Protein AF-A0A3S1ZZE1-F1 (afdb_monomer_lite)

Secondary structure (DSSP, 8-state):
-HHHHHHHHHHT-SSSSPPHHHHHHHHHHHHS-EEEEESSPPPHHHHHHHHHTTEEEEES----GGGSS--SS--HIIIIIIITTGGGSHHHHHHHHHHHHHHHHHHHTT-HHHHHHHHIIIIIT-EE--TTS--EE-SHHHHH-HHHHH-

Structure (mmCIF, N/CA/C/O backbone):
data_AF-A0A3S1ZZE1-F1
#
_entry.id   AF-A0A3S1ZZE1-F1
#
loop_
_atom_site.group_PDB
_atom_site.id
_atom_site.type_symbol
_atom_site.label_atom_id
_atom_site.label_alt_id
_atom_site.label_comp_id
_atom_site.label_asym_id
_atom_site.label_entity_id
_atom_site.label_seq_id
_atom_site.pdbx_PDB_ins_code
_atom_site.Cartn_x
_atom_site.Cartn_y
_atom_site.Cartn_z
_atom_site.occupancy
_atom_site.B_iso_or_equiv
_atom_site.auth_seq_id
_atom_site.auth_comp_id
_atom_site.auth_asym_id
_atom_site.auth_atom_id
_atom_site.pdbx_PDB_model_num
ATOM 1 N N . HIS A 1 1 ? -8.738 6.361 8.745 1.00 88.75 1 HIS A N 1
ATOM 2 C CA . HIS A 1 1 ? -10.148 6.331 8.266 1.00 88.75 1 HIS A CA 1
ATOM 3 C C . HIS A 1 1 ? -10.828 5.030 8.723 1.00 88.75 1 HIS A C 1
ATOM 5 O O . HIS A 1 1 ? -10.092 4.119 9.080 1.00 88.75 1 HIS A O 1
ATOM 11 N N . HIS A 1 2 ? -12.168 4.892 8.730 1.00 89.38 2 HIS A N 1
ATOM 12 C CA . HIS A 1 2 ? -12.810 3.615 9.140 1.00 89.38 2 HIS A CA 1
ATOM 13 C C . HIS A 1 2 ? -12.388 2.450 8.239 1.00 89.38 2 HIS A C 1
ATOM 15 O O . HIS A 1 2 ? -12.012 1.403 8.737 1.00 89.38 2 HIS A O 1
ATOM 21 N N . SER A 1 3 ? -12.253 2.704 6.937 1.00 89.88 3 SER A N 1
ATOM 22 C CA . SER A 1 3 ? -11.814 1.711 5.951 1.00 89.88 3 SER A CA 1
ATOM 23 C C . SER A 1 3 ? -10.447 1.089 6.266 1.00 89.88 3 SER A C 1
ATOM 25 O O . SER A 1 3 ? -10.208 -0.069 5.936 1.00 89.88 3 SER A O 1
ATOM 27 N N . TYR A 1 4 ? -9.559 1.837 6.927 1.00 92.56 4 TYR A N 1
ATOM 28 C CA . TYR A 1 4 ? -8.296 1.296 7.427 1.00 92.56 4 TYR A CA 1
ATOM 29 C C . TYR A 1 4 ? -8.525 0.361 8.623 1.00 92.56 4 TYR A C 1
ATOM 31 O O . TYR A 1 4 ? -8.035 -0.764 8.630 1.00 92.56 4 TYR A O 1
ATOM 39 N N . LEU A 1 5 ? -9.297 0.813 9.619 1.00 92.44 5 LEU A N 1
ATOM 40 C CA . LEU A 1 5 ? -9.580 0.049 10.839 1.00 92.44 5 LEU A CA 1
ATOM 41 C C . LEU A 1 5 ? -10.322 -1.259 10.527 1.00 92.44 5 LEU A C 1
ATOM 43 O O . LEU A 1 5 ? -9.953 -2.306 11.050 1.00 92.44 5 LEU A O 1
ATOM 47 N N . ASP A 1 6 ? -11.279 -1.219 9.599 1.00 93.62 6 ASP A N 1
ATOM 48 C CA . ASP A 1 6 ? -11.970 -2.403 9.081 1.00 93.62 6 ASP A CA 1
ATOM 49 C C . ASP A 1 6 ? -10.988 -3.406 8.459 1.00 93.62 6 ASP A C 1
ATOM 51 O O . ASP A 1 6 ? -11.154 -4.618 8.589 1.00 93.62 6 ASP A O 1
ATOM 55 N N . GLY A 1 7 ? -9.964 -2.910 7.757 1.00 94.50 7 GLY A N 1
ATOM 56 C CA . GLY A 1 7 ? -8.914 -3.741 7.176 1.00 94.50 7 GLY A CA 1
ATOM 57 C C . GLY A 1 7 ? -8.060 -4.419 8.242 1.00 94.50 7 GLY A C 1
ATOM 58 O O . GLY A 1 7 ? -7.815 -5.622 8.158 1.00 94.50 7 GLY A O 1
ATOM 59 N N . VAL A 1 8 ? -7.670 -3.672 9.278 1.00 93.94 8 VAL A N 1
ATOM 60 C CA . VAL A 1 8 ? -6.927 -4.202 10.433 1.00 93.94 8 VAL A CA 1
ATOM 61 C C . VAL A 1 8 ? -7.701 -5.333 11.112 1.00 93.94 8 VAL A C 1
ATOM 63 O O . VAL A 1 8 ? -7.124 -6.386 11.394 1.00 93.94 8 VAL A O 1
ATOM 66 N N . GLU A 1 9 ? -9.007 -5.150 11.322 1.00 93.62 9 GLU A N 1
ATOM 67 C CA . GLU A 1 9 ? -9.880 -6.167 11.915 1.00 93.62 9 GLU A CA 1
ATOM 68 C C . GLU A 1 9 ? -10.021 -7.399 11.008 1.00 93.62 9 GLU A C 1
ATOM 70 O O . GLU A 1 9 ? -9.739 -8.520 11.435 1.00 93.62 9 GLU A O 1
ATOM 75 N N . LYS A 1 10 ? -10.389 -7.209 9.732 1.00 93.25 10 LYS A N 1
ATOM 76 C CA . LYS A 1 10 ? -10.597 -8.311 8.771 1.00 93.25 10 LYS A CA 1
ATOM 77 C C . LYS A 1 10 ? -9.347 -9.163 8.567 1.00 93.25 10 LYS A C 1
ATOM 79 O O . LYS A 1 10 ? -9.447 -10.374 8.358 1.00 93.25 10 LYS A O 1
ATOM 84 N N . LEU A 1 11 ? -8.172 -8.539 8.602 1.00 92.12 11 LEU A N 1
ATOM 85 C CA . LEU A 1 11 ? -6.896 -9.222 8.416 1.00 92.12 11 LEU A CA 1
ATOM 86 C C . LEU A 1 11 ? -6.336 -9.791 9.733 1.00 92.12 11 LEU A C 1
ATOM 88 O O . LEU A 1 11 ? -5.557 -10.744 9.684 1.00 92.12 11 LEU A O 1
ATOM 92 N N . GLY A 1 12 ? -6.813 -9.328 10.894 1.00 89.19 12 GLY A N 1
ATOM 93 C CA . GLY A 1 12 ? -6.433 -9.830 12.220 1.00 89.19 12 GLY A CA 1
ATOM 94 C C . GLY A 1 12 ? -4.999 -9.463 12.607 1.00 89.19 12 GLY A C 1
ATOM 95 O O . GLY A 1 12 ? -4.209 -10.349 12.919 1.00 89.19 12 GLY A O 1
ATOM 96 N N . LEU A 1 13 ? -4.651 -8.175 12.520 1.00 84.38 13 LEU A N 1
ATOM 97 C CA . LEU A 1 13 ? -3.255 -7.704 12.495 1.00 84.38 13 LEU A CA 1
ATOM 98 C C . LEU A 1 13 ? -2.686 -7.201 13.834 1.00 84.38 13 LEU A C 1
ATOM 100 O O . LEU A 1 13 ? -1.574 -6.691 13.854 1.00 84.38 13 LEU A O 1
ATOM 104 N N . LEU A 1 14 ? -3.418 -7.288 14.947 1.00 78.62 14 LEU A N 1
ATOM 105 C CA . LEU A 1 14 ? -3.055 -6.553 16.171 1.00 78.62 14 LEU A CA 1
ATOM 106 C C . LEU A 1 14 ? -2.140 -7.304 17.152 1.00 78.62 14 LEU A C 1
ATOM 108 O O . LEU A 1 14 ? -1.507 -6.664 17.988 1.00 78.62 14 LEU A O 1
ATOM 112 N N . ASP A 1 15 ? -2.042 -8.632 17.062 1.00 83.88 15 ASP A N 1
ATOM 113 C CA . ASP A 1 15 ? -1.518 -9.429 18.185 1.00 83.88 15 ASP A CA 1
ATOM 114 C C . ASP A 1 15 ? -0.060 -9.896 18.028 1.00 83.88 15 ASP A C 1
ATOM 116 O O . ASP A 1 15 ? 0.599 -10.224 19.016 1.00 83.88 15 ASP A O 1
ATOM 120 N N . ARG A 1 16 ? 0.460 -9.978 16.797 1.00 87.44 16 ARG A N 1
ATOM 121 C CA . ARG A 1 16 ? 1.794 -10.531 16.495 1.00 87.44 16 ARG A CA 1
ATOM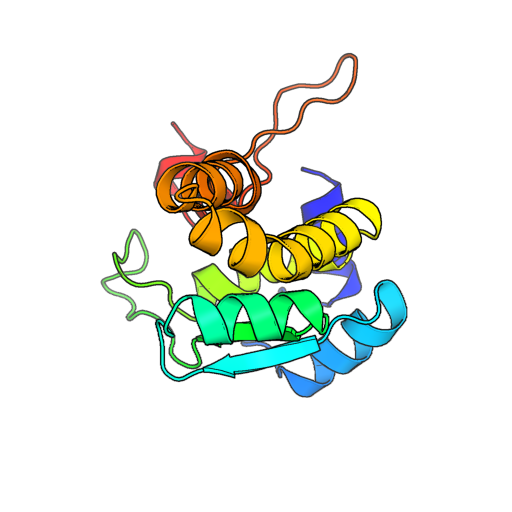 122 C C . ARG A 1 16 ? 2.350 -9.990 15.181 1.00 87.44 16 ARG A C 1
ATOM 124 O O . ARG A 1 16 ? 1.596 -9.467 14.365 1.00 87.44 16 ARG A O 1
ATOM 13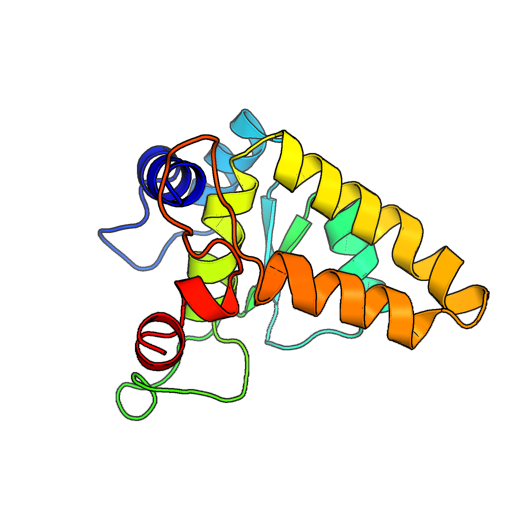1 N N . ILE A 1 17 ? 3.655 -10.186 14.954 1.00 88.19 17 ILE A N 1
ATOM 132 C CA . ILE A 1 17 ? 4.240 -10.022 13.614 1.00 88.19 17 ILE A CA 1
ATOM 133 C C . ILE A 1 17 ? 3.451 -10.922 12.646 1.00 88.19 17 ILE A C 1
ATOM 135 O O . ILE A 1 17 ? 3.270 -12.108 12.947 1.00 88.19 17 ILE A O 1
ATOM 139 N N . PRO A 1 18 ? 2.935 -10.367 11.540 1.00 89.19 18 PRO A N 1
ATOM 140 C CA . PRO A 1 18 ? 2.055 -11.083 10.630 1.00 89.19 18 PRO A CA 1
ATOM 141 C C . PRO A 1 18 ? 2.797 -12.186 9.875 1.00 89.19 18 PRO A C 1
ATOM 143 O O . PRO A 1 18 ? 3.925 -12.005 9.421 1.00 89.19 18 PRO A O 1
ATOM 146 N N . ASP A 1 19 ? 2.114 -13.309 9.679 1.00 93.25 19 ASP A N 1
ATOM 147 C CA . ASP A 1 19 ? 2.496 -14.294 8.674 1.00 93.25 19 ASP A CA 1
ATOM 148 C C . ASP A 1 19 ? 1.934 -13.843 7.315 1.00 93.25 19 ASP A C 1
ATOM 150 O O . ASP A 1 19 ? 0.723 -13.650 7.158 1.00 93.25 19 ASP A O 1
ATOM 154 N N . PHE A 1 20 ? 2.814 -13.606 6.340 1.00 95.25 20 PHE A N 1
ATOM 155 C CA . PHE A 1 20 ? 2.411 -13.054 5.045 1.00 95.25 20 PHE A CA 1
ATOM 156 C C . PHE A 1 20 ? 1.520 -14.008 4.248 1.00 95.25 20 PHE A C 1
ATOM 158 O O . PHE A 1 20 ? 0.653 -13.530 3.514 1.00 95.25 20 PHE A O 1
ATOM 165 N N . ASP A 1 21 ? 1.661 -15.323 4.411 1.00 96.06 21 ASP A N 1
ATOM 166 C CA . ASP A 1 21 ? 0.833 -16.300 3.707 1.00 96.06 21 ASP A CA 1
ATOM 167 C C . ASP A 1 21 ? -0.581 -16.342 4.295 1.00 96.06 21 ASP A C 1
ATOM 169 O O . ASP A 1 21 ? -1.566 -16.327 3.545 1.00 96.06 21 ASP A O 1
ATOM 173 N N . GLU A 1 22 ? -0.705 -16.314 5.628 1.00 95.88 22 GLU A N 1
ATOM 174 C CA . GLU A 1 22 ? -2.000 -16.218 6.313 1.00 95.88 22 GLU A CA 1
ATOM 175 C C . GLU A 1 22 ? -2.755 -14.942 5.911 1.00 95.88 22 GLU A C 1
ATOM 177 O O . GLU A 1 22 ? -3.954 -14.983 5.605 1.00 95.88 22 GLU A O 1
ATOM 182 N N . VAL A 1 23 ? -2.060 -13.802 5.892 1.00 96.38 23 VAL A N 1
ATOM 183 C CA . VAL A 1 23 ? -2.652 -12.506 5.533 1.00 96.38 23 VAL A CA 1
ATOM 184 C C . VAL A 1 23 ? -3.009 -12.475 4.051 1.00 96.38 23 VAL A C 1
ATOM 186 O O . VAL A 1 23 ? -4.131 -12.097 3.707 1.00 96.38 23 VAL A O 1
ATOM 189 N N . SER A 1 24 ? -2.128 -12.964 3.175 1.00 97.88 24 SER A N 1
ATOM 190 C CA . SER A 1 24 ? -2.401 -13.078 1.738 1.00 97.88 24 SER A CA 1
ATOM 191 C C . SER A 1 24 ? -3.602 -13.977 1.457 1.00 97.88 24 SER A C 1
ATOM 193 O O . SER A 1 24 ? -4.425 -13.663 0.604 1.00 97.88 24 SER A O 1
ATOM 195 N N . ALA A 1 25 ? -3.784 -15.076 2.194 1.00 97.94 25 ALA A N 1
ATOM 196 C CA . ALA A 1 25 ? -4.958 -15.934 2.036 1.00 97.94 25 ALA A CA 1
ATOM 197 C C . ALA A 1 25 ? -6.279 -15.206 2.347 1.00 97.94 25 ALA A C 1
ATOM 199 O O . ALA A 1 25 ? -7.302 -15.497 1.720 1.00 97.94 25 ALA A O 1
ATOM 200 N N . LYS A 1 26 ? -6.278 -14.262 3.297 1.00 97.50 26 LYS A N 1
ATOM 201 C CA . LYS A 1 26 ? -7.439 -13.403 3.585 1.00 97.50 26 LYS A CA 1
ATOM 202 C C . LYS A 1 26 ? -7.598 -12.319 2.522 1.00 97.50 26 LYS A C 1
ATOM 204 O O . LYS A 1 26 ? -8.699 -12.137 2.007 1.00 97.50 26 LYS A O 1
ATOM 209 N N . LEU A 1 27 ? -6.508 -11.648 2.159 1.00 97.88 27 LEU A N 1
ATOM 210 C CA . LEU A 1 27 ? -6.510 -10.542 1.207 1.00 97.88 27 LEU A CA 1
ATOM 211 C C . LEU A 1 27 ? -6.965 -10.990 -0.195 1.00 97.88 27 LEU A C 1
ATOM 213 O O . LEU A 1 27 ? -7.842 -10.355 -0.784 1.00 97.88 27 LEU A O 1
ATOM 217 N N . ARG A 1 28 ? -6.526 -12.172 -0.656 1.00 98.44 28 ARG A N 1
ATOM 218 C CA . ARG A 1 28 ? -6.979 -12.774 -1.922 1.00 98.44 28 ARG A CA 1
ATOM 219 C C . ARG A 1 28 ? -8.496 -12.973 -1.962 1.00 98.44 28 ARG A C 1
ATOM 221 O O . ARG A 1 28 ? -9.111 -12.766 -3.001 1.00 98.44 28 ARG A O 1
ATOM 228 N N . LYS A 1 29 ? -9.123 -13.337 -0.836 1.00 98.12 29 LYS A N 1
ATOM 229 C CA . LYS A 1 29 ? -10.587 -13.513 -0.751 1.00 98.12 29 LYS A CA 1
ATOM 230 C C . LYS A 1 29 ? -11.350 -12.189 -0.778 1.00 98.12 29 LYS A C 1
ATOM 232 O O . LYS A 1 29 ? -12.499 -12.178 -1.203 1.00 98.12 29 LYS A O 1
ATOM 237 N N . LEU A 1 30 ? -10.745 -11.109 -0.285 1.00 97.88 30 LEU A N 1
ATOM 238 C CA . LEU A 1 30 ? -11.382 -9.795 -0.190 1.00 97.88 30 LEU A CA 1
ATOM 239 C C . LEU A 1 30 ? -11.270 -9.017 -1.501 1.00 97.88 30 LEU A C 1
ATOM 241 O O . LEU A 1 30 ? -12.258 -8.456 -1.967 1.00 97.88 30 LEU A O 1
ATOM 245 N N . THR A 1 31 ? -10.073 -8.983 -2.084 1.00 98.56 31 THR A N 1
ATOM 246 C CA . THR A 1 31 ? -9.756 -8.109 -3.222 1.00 98.56 31 THR A CA 1
ATOM 247 C C . THR A 1 31 ? -8.861 -8.774 -4.266 1.00 98.56 31 THR A C 1
ATOM 249 O O . THR A 1 31 ? -8.486 -8.136 -5.244 1.00 98.56 31 THR A O 1
ATOM 252 N N . GLY A 1 32 ? -8.513 -10.053 -4.115 1.00 98.44 32 GLY A N 1
ATOM 253 C CA . GLY A 1 32 ? -7.592 -10.739 -5.028 1.00 98.44 32 GLY A CA 1
ATOM 254 C C . GLY A 1 32 ? -6.123 -10.352 -4.844 1.00 98.44 32 GLY A C 1
ATOM 255 O O . GLY A 1 32 ? -5.295 -10.832 -5.608 1.00 98.44 32 GLY A O 1
ATOM 256 N N . TRP A 1 33 ? -5.804 -9.520 -3.848 1.00 98.69 33 TRP A N 1
ATOM 257 C CA . TRP A 1 33 ? -4.439 -9.086 -3.568 1.00 98.69 33 TRP A CA 1
ATOM 258 C C . TRP A 1 33 ? -3.668 -10.068 -2.685 1.00 98.69 33 TRP A C 1
ATOM 260 O O . TRP A 1 33 ? -4.247 -10.769 -1.854 1.00 98.69 33 TRP A O 1
ATOM 270 N N . GLU A 1 34 ? -2.348 -10.078 -2.825 1.00 98.56 34 GLU A N 1
ATOM 271 C CA . GLU A 1 34 ? -1.420 -10.829 -1.975 1.00 98.56 34 GLU A CA 1
ATOM 272 C C . GLU A 1 34 ? -0.161 -10.020 -1.654 1.00 98.56 34 GLU A C 1
ATOM 274 O O . GLU A 1 34 ? 0.144 -9.033 -2.320 1.00 98.56 34 GLU A O 1
ATOM 279 N N . ILE A 1 35 ? 0.573 -10.445 -0.629 1.00 98.12 35 ILE A N 1
ATOM 280 C CA . ILE A 1 35 ? 1.849 -9.849 -0.235 1.00 98.12 35 ILE A CA 1
ATOM 281 C C . ILE A 1 35 ? 2.995 -10.629 -0.877 1.00 98.12 35 ILE A C 1
ATOM 283 O O . ILE A 1 35 ? 2.974 -11.859 -0.913 1.00 98.12 35 ILE A O 1
ATOM 287 N N . VAL A 1 36 ? 4.031 -9.916 -1.320 1.00 97.56 36 VAL A N 1
ATOM 288 C CA . VAL A 1 36 ? 5.309 -10.500 -1.740 1.00 97.56 36 VAL A CA 1
ATOM 289 C C . VAL A 1 36 ? 6.424 -9.906 -0.889 1.00 97.56 36 VAL A C 1
ATOM 291 O O . VAL A 1 36 ? 6.616 -8.695 -0.868 1.00 97.56 36 VAL A O 1
ATOM 294 N N . ALA A 1 37 ? 7.173 -10.756 -0.186 1.00 96.56 37 ALA A N 1
ATOM 295 C CA . ALA A 1 37 ? 8.308 -10.307 0.610 1.00 96.56 37 ALA A CA 1
ATOM 296 C C . ALA A 1 37 ? 9.454 -9.811 -0.288 1.00 96.56 37 ALA A C 1
ATOM 298 O O . ALA A 1 37 ? 9.898 -10.531 -1.185 1.00 96.56 37 ALA A O 1
ATOM 299 N N . VAL A 1 38 ? 9.975 -8.619 -0.001 1.00 96.00 38 VAL A N 1
ATOM 300 C CA . VAL A 1 38 ? 11.146 -8.031 -0.667 1.00 96.00 38 VAL A CA 1
ATOM 301 C C . VAL A 1 38 ? 12.225 -7.666 0.361 1.00 96.00 38 VAL A C 1
ATOM 303 O O . VAL A 1 38 ? 11.911 -7.461 1.534 1.00 96.00 38 VAL A O 1
ATOM 306 N N . PRO A 1 39 ? 13.515 -7.611 -0.026 1.00 90.56 39 PRO A N 1
ATOM 307 C CA . PRO A 1 39 ? 14.598 -7.295 0.912 1.00 90.56 39 PRO A CA 1
ATOM 308 C C . PRO A 1 39 ? 14.651 -5.812 1.325 1.00 90.56 39 PRO A C 1
ATOM 310 O O . PRO A 1 39 ? 15.457 -5.446 2.176 1.00 90.56 39 PRO A O 1
ATOM 313 N N . GLY A 1 40 ? 13.832 -4.959 0.710 1.00 89.62 40 GLY A N 1
ATOM 314 C CA . GLY A 1 40 ? 13.811 -3.512 0.893 1.00 89.62 40 GLY A CA 1
ATOM 315 C C . GLY A 1 40 ? 13.282 -2.836 -0.368 1.00 89.62 40 GLY A C 1
ATOM 316 O O . GLY A 1 40 ? 12.551 -3.453 -1.148 1.00 89.62 40 GLY A O 1
ATOM 317 N N . LEU A 1 41 ? 13.713 -1.595 -0.605 1.00 86.94 41 LEU A N 1
ATOM 318 C CA . LEU A 1 41 ? 13.330 -0.833 -1.790 1.00 86.94 41 LEU A CA 1
ATOM 319 C C . LEU A 1 41 ? 13.711 -1.575 -3.084 1.00 86.94 41 LEU A C 1
ATOM 321 O O . LEU A 1 41 ? 14.876 -1.915 -3.309 1.00 86.94 41 LEU A O 1
ATOM 325 N N . ILE A 1 42 ? 12.725 -1.795 -3.951 1.00 92.38 42 ILE A N 1
ATOM 326 C CA . ILE A 1 42 ? 12.909 -2.399 -5.275 1.00 92.38 42 ILE A CA 1
ATOM 327 C C . ILE A 1 42 ? 12.840 -1.331 -6.378 1.00 92.38 42 ILE A C 1
ATOM 329 O O . ILE A 1 42 ? 12.251 -0.269 -6.169 1.00 92.38 42 ILE A O 1
ATOM 333 N N . PRO A 1 43 ? 13.417 -1.580 -7.570 1.00 92.81 43 PRO A N 1
ATOM 334 C CA . PRO A 1 43 ? 13.290 -0.653 -8.689 1.00 92.81 43 PRO A CA 1
ATOM 335 C C . PRO A 1 43 ? 11.825 -0.435 -9.098 1.00 92.81 43 PRO A C 1
ATOM 337 O O . PRO A 1 43 ? 10.988 -1.328 -8.958 1.00 92.81 43 PRO A O 1
ATOM 340 N N . ALA A 1 44 ? 11.534 0.739 -9.665 1.00 91.19 44 ALA A N 1
ATOM 341 C CA . ALA A 1 44 ? 10.170 1.166 -9.977 1.00 91.19 44 ALA A CA 1
ATOM 342 C C . ALA A 1 44 ? 9.428 0.216 -10.937 1.00 91.19 44 A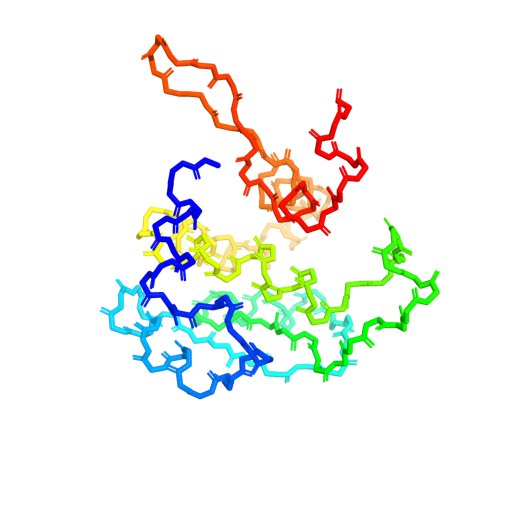LA A C 1
ATOM 344 O O . ALA A 1 44 ? 8.280 -0.127 -10.686 1.00 91.19 44 ALA A O 1
ATOM 345 N N . ALA A 1 45 ? 10.079 -0.262 -12.004 1.00 92.62 45 ALA A N 1
ATOM 346 C CA . ALA A 1 45 ? 9.431 -1.157 -12.970 1.00 92.62 45 ALA A CA 1
ATOM 347 C C . ALA A 1 45 ? 8.928 -2.476 -12.328 1.00 92.62 45 ALA A C 1
ATOM 349 O O . ALA A 1 45 ? 7.727 -2.722 -12.390 1.00 92.62 45 ALA A O 1
ATOM 350 N N . PRO A 1 46 ? 9.763 -3.259 -11.610 1.00 95.56 46 PRO A N 1
ATOM 351 C CA . PRO A 1 46 ? 9.291 -4.402 -10.825 1.00 95.56 46 PRO A CA 1
ATOM 352 C C . PRO A 1 46 ? 8.192 -4.070 -9.809 1.00 95.56 46 PRO A C 1
ATOM 354 O O . PRO A 1 46 ? 7.294 -4.880 -9.595 1.00 95.56 46 PRO A O 1
ATOM 357 N N . PHE A 1 47 ? 8.246 -2.895 -9.171 1.00 95.88 47 PHE A N 1
ATOM 358 C CA . PHE A 1 47 ? 7.188 -2.456 -8.259 1.00 95.88 47 PHE A CA 1
ATOM 359 C C . PHE A 1 47 ? 5.845 -2.300 -8.984 1.00 95.88 47 PHE A C 1
ATOM 361 O O . PHE A 1 47 ? 4.834 -2.827 -8.524 1.00 95.88 47 PHE A O 1
ATOM 368 N N . PHE A 1 48 ? 5.828 -1.637 -10.141 1.00 96.44 48 PHE A N 1
ATOM 369 C CA . PHE A 1 48 ? 4.607 -1.471 -10.929 1.00 96.44 48 PHE A CA 1
ATOM 370 C C . PHE A 1 48 ? 4.066 -2.800 -11.462 1.00 96.44 48 PHE A C 1
ATOM 372 O O . PHE A 1 48 ? 2.857 -3.014 -11.385 1.00 96.44 48 PHE A O 1
ATOM 379 N N . ASP A 1 49 ? 4.939 -3.710 -11.907 1.00 97.50 49 ASP A N 1
ATOM 3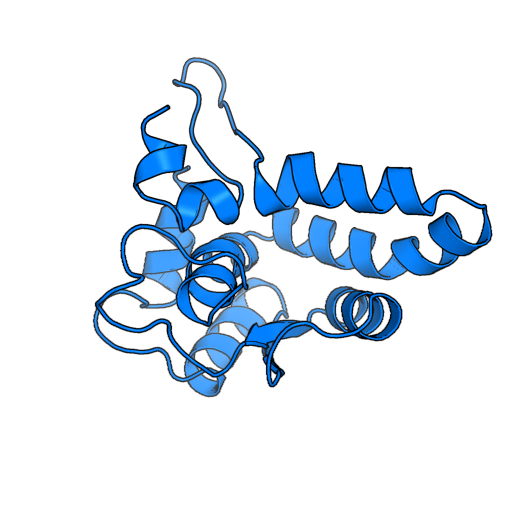80 C CA . ASP A 1 49 ? 4.547 -5.059 -12.339 1.00 97.50 49 ASP A CA 1
ATOM 381 C C . ASP A 1 49 ? 3.858 -5.832 -11.204 1.00 97.50 49 ASP A C 1
ATOM 383 O O . ASP A 1 49 ? 2.839 -6.493 -11.404 1.00 97.50 49 ASP A O 1
ATOM 387 N N . HIS A 1 50 ? 4.378 -5.719 -9.978 1.00 98.50 50 HIS A N 1
ATOM 388 C CA . HIS A 1 50 ? 3.735 -6.304 -8.808 1.00 98.50 50 HIS A CA 1
ATOM 389 C C . HIS A 1 50 ? 2.331 -5.730 -8.586 1.00 98.50 50 HIS A C 1
ATOM 391 O O . HIS A 1 50 ? 1.374 -6.501 -8.488 1.00 98.50 50 HIS A O 1
ATOM 397 N N . LEU A 1 51 ? 2.184 -4.404 -8.575 1.00 98.50 51 LEU A N 1
ATOM 398 C CA . LEU A 1 51 ? 0.888 -3.754 -8.361 1.00 98.50 51 LEU A CA 1
ATOM 399 C C . LEU A 1 51 ? -0.129 -4.114 -9.455 1.00 98.50 51 LEU A C 1
ATOM 401 O O . LEU A 1 51 ? -1.282 -4.406 -9.134 1.00 98.50 51 LEU A O 1
ATOM 405 N N . ALA A 1 52 ? 0.293 -4.156 -10.722 1.00 98.50 52 ALA A N 1
ATOM 406 C CA . ALA A 1 52 ? -0.554 -4.552 -11.850 1.00 98.50 52 ALA A CA 1
ATOM 407 C C . ALA A 1 52 ? -1.123 -5.976 -11.683 1.00 98.50 52 ALA A C 1
ATOM 409 O O . ALA A 1 52 ? -2.283 -6.235 -12.010 1.00 98.50 52 ALA A O 1
ATOM 410 N N . ASP A 1 53 ? -0.339 -6.871 -11.081 1.00 98.56 53 ASP A N 1
ATOM 411 C CA . ASP A 1 53 ? -0.716 -8.257 -10.790 1.00 98.56 53 ASP A CA 1
ATOM 412 C C . AS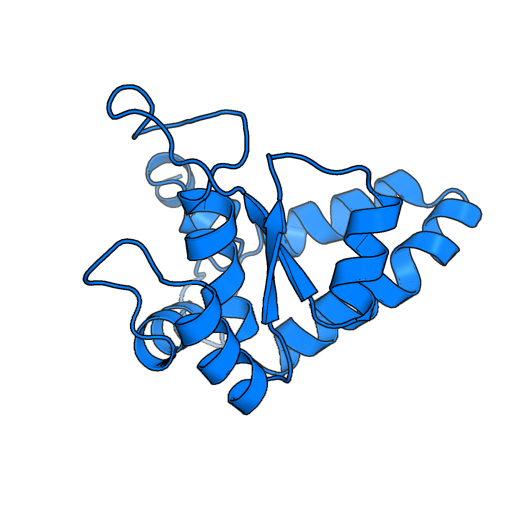P A 1 53 ? -1.373 -8.446 -9.409 1.00 98.56 53 ASP A C 1
ATOM 414 O O . ASP A 1 53 ? -1.497 -9.577 -8.935 1.00 98.56 53 ASP A O 1
ATOM 418 N N . ARG A 1 54 ? -1.790 -7.362 -8.737 1.00 98.75 54 ARG A N 1
ATOM 419 C CA . ARG A 1 54 ? -2.355 -7.383 -7.372 1.00 98.75 54 ARG A CA 1
ATOM 420 C C . ARG A 1 54 ? -1.417 -8.013 -6.331 1.00 98.75 54 ARG A C 1
ATOM 422 O O . ARG A 1 54 ? -1.848 -8.651 -5.371 1.00 98.75 54 ARG A O 1
ATOM 429 N N . ARG A 1 55 ? -0.114 -7.814 -6.496 1.00 98.75 55 ARG A N 1
ATOM 430 C CA . ARG A 1 55 ? 0.926 -8.218 -5.548 1.00 98.75 55 ARG A CA 1
ATOM 431 C C . ARG A 1 55 ? 1.477 -6.963 -4.893 1.00 98.75 55 ARG A C 1
ATOM 433 O O . ARG A 1 55 ? 1.931 -6.064 -5.587 1.00 98.75 55 ARG A O 1
ATOM 440 N N . PHE A 1 56 ? 1.438 -6.878 -3.570 1.00 98.38 56 PHE A N 1
ATOM 441 C CA . PHE A 1 56 ? 2.012 -5.748 -2.849 1.00 98.38 56 PHE A CA 1
ATOM 442 C C . PHE A 1 56 ? 3.375 -6.134 -2.258 1.00 98.38 56 PHE A C 1
ATOM 444 O O . PHE A 1 56 ? 3.432 -7.040 -1.417 1.00 98.38 56 PHE A O 1
ATOM 451 N N . PRO A 1 57 ? 4.476 -5.500 -2.700 1.00 97.75 57 PRO A N 1
ATOM 452 C CA . PRO A 1 57 ? 5.797 -5.714 -2.123 1.00 97.75 57 PRO A CA 1
ATOM 453 C C . PRO A 1 57 ? 5.841 -5.228 -0.673 1.00 97.75 57 PRO A C 1
ATOM 455 O O . PRO A 1 57 ? 5.455 -4.099 -0.394 1.00 97.75 57 PRO A O 1
ATOM 458 N N . VAL A 1 58 ? 6.318 -6.069 0.243 1.00 96.62 58 VAL A N 1
ATOM 459 C CA . VAL A 1 58 ? 6.506 -5.711 1.655 1.00 96.62 58 VAL A CA 1
ATOM 460 C C . VAL A 1 58 ? 7.912 -6.079 2.093 1.00 96.62 58 VAL A C 1
ATOM 462 O O . VAL A 1 58 ? 8.345 -7.227 1.947 1.00 96.62 58 VAL A O 1
ATOM 465 N N . THR A 1 59 ? 8.618 -5.113 2.664 1.00 94.19 59 THR A N 1
ATOM 466 C CA . THR A 1 59 ? 9.947 -5.308 3.233 1.00 94.19 59 THR A CA 1
ATOM 467 C C . THR A 1 59 ? 9.918 -6.317 4.385 1.00 94.19 59 THR A C 1
ATOM 469 O O . THR A 1 59 ? 9.029 -6.304 5.235 1.00 94.19 59 THR A O 1
ATOM 472 N N . ASN A 1 60 ? 10.889 -7.233 4.422 1.00 89.88 60 ASN A N 1
ATOM 473 C CA . ASN A 1 60 ? 10.890 -8.375 5.347 1.00 89.88 60 ASN A CA 1
ATOM 474 C C . ASN A 1 60 ? 11.703 -8.177 6.640 1.00 89.88 60 ASN A C 1
ATOM 476 O O . ASN A 1 60 ? 11.892 -9.131 7.398 1.00 89.88 60 ASN A O 1
ATOM 480 N N . TRP A 1 61 ? 12.173 -6.961 6.908 1.00 90.56 61 TRP A N 1
ATOM 481 C CA . TRP A 1 61 ? 12.882 -6.603 8.133 1.00 90.56 61 TRP A CA 1
ATOM 482 C C . TRP A 1 61 ? 12.125 -5.514 8.893 1.00 90.56 61 TRP A C 1
ATOM 484 O O . TRP A 1 61 ? 11.371 -4.740 8.312 1.00 90.56 61 TRP A O 1
ATOM 494 N N . LEU A 1 62 ? 12.303 -5.477 10.211 1.00 89.50 62 LEU A N 1
ATOM 495 C CA . LEU A 1 62 ? 11.647 -4.518 11.096 1.00 89.50 62 LEU A CA 1
ATOM 496 C C . LEU A 1 62 ? 12.693 -3.566 11.674 1.00 89.50 62 LEU A C 1
ATOM 498 O O . LEU A 1 62 ? 13.794 -4.007 12.020 1.00 89.50 62 LEU A O 1
ATOM 502 N N . ARG A 1 63 ? 12.340 -2.285 11.808 1.00 88.00 63 ARG A N 1
ATOM 503 C CA . ARG A 1 63 ? 13.180 -1.277 12.464 1.00 88.00 63 ARG A CA 1
ATOM 504 C C . ARG A 1 63 ? 13.612 -1.699 13.869 1.00 88.00 63 ARG A C 1
ATOM 506 O O . ARG A 1 63 ? 12.931 -2.467 14.561 1.00 88.00 63 ARG A O 1
ATOM 513 N N . THR A 1 64 ? 14.732 -1.156 14.335 1.00 87.31 64 THR A N 1
ATOM 514 C CA . THR A 1 64 ? 15.167 -1.382 15.714 1.00 87.31 64 THR A CA 1
ATOM 515 C C . THR A 1 64 ? 14.339 -0.552 16.699 1.00 87.31 64 THR A C 1
ATOM 517 O O . THR A 1 64 ? 13.660 0.409 16.342 1.00 87.31 64 THR A O 1
ATOM 520 N N . ARG A 1 65 ? 14.427 -0.875 17.997 1.00 84.56 65 ARG A N 1
ATOM 521 C CA . ARG A 1 65 ? 13.742 -0.099 19.049 1.00 84.56 65 ARG A CA 1
ATOM 522 C C . ARG A 1 65 ? 14.158 1.375 19.109 1.00 84.56 65 ARG A C 1
ATOM 524 O O . ARG A 1 65 ? 13.394 2.187 19.611 1.00 84.56 65 ARG A O 1
ATOM 531 N N . GLN A 1 66 ? 15.370 1.703 18.671 1.00 83.19 66 GLN A N 1
ATOM 532 C CA . GLN A 1 66 ? 15.893 3.074 18.698 1.00 83.19 66 GLN A CA 1
ATOM 533 C C . GLN A 1 66 ? 15.303 3.933 17.573 1.00 83.19 66 GLN A C 1
ATOM 535 O O . GLN A 1 66 ? 15.360 5.154 17.644 1.00 83.19 66 GLN A O 1
ATOM 540 N N . GLU A 1 67 ? 14.704 3.289 16.573 1.00 81.50 67 GLU A N 1
ATOM 541 C CA . GLU A 1 67 ? 14.139 3.899 15.369 1.00 81.50 67 GLU A CA 1
ATOM 542 C C . GLU A 1 67 ? 12.601 3.874 15.395 1.00 81.50 67 GLU A C 1
ATOM 544 O O . GLU A 1 67 ? 11.955 4.098 14.376 1.00 81.50 67 GLU A O 1
ATOM 549 N N . LEU A 1 68 ? 11.986 3.582 16.553 1.00 76.31 68 LEU A N 1
ATOM 550 C CA . LEU A 1 68 ? 10.527 3.467 16.679 1.00 76.31 68 LEU A CA 1
ATOM 551 C C . LEU A 1 68 ? 9.805 4.732 16.217 1.00 76.31 68 LEU A C 1
ATOM 553 O O . LEU A 1 68 ? 8.818 4.627 15.491 1.00 76.31 68 LEU A O 1
ATOM 557 N N . ASP A 1 69 ? 10.320 5.896 16.612 1.00 70.94 69 ASP A N 1
ATOM 558 C CA . ASP A 1 69 ? 9.686 7.182 16.329 1.00 70.94 69 ASP A CA 1
ATOM 559 C C . ASP A 1 69 ? 9.778 7.564 14.845 1.00 70.94 69 ASP 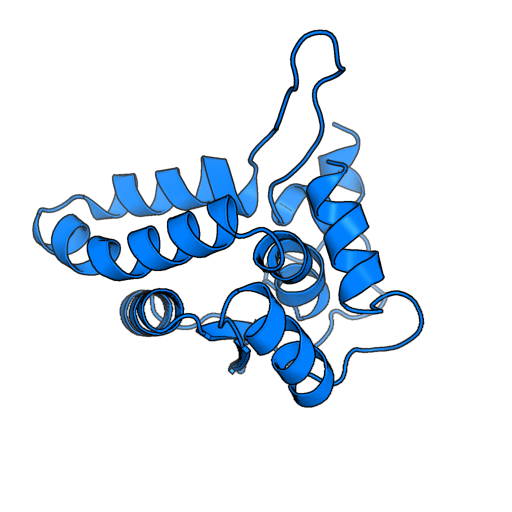A C 1
ATOM 561 O O . ASP A 1 69 ? 8.871 8.217 14.331 1.00 70.94 69 ASP A O 1
ATOM 565 N N . TYR A 1 70 ? 10.861 7.171 14.160 1.00 66.00 70 TYR A N 1
ATOM 566 C CA . TYR A 1 70 ? 11.092 7.472 12.747 1.00 66.00 70 TYR A CA 1
ATOM 567 C C . TYR A 1 70 ? 12.246 6.643 12.159 1.00 66.00 70 TYR A C 1
ATOM 569 O O . TYR A 1 70 ? 13.302 6.505 12.779 1.00 66.00 70 TYR A O 1
ATOM 577 N N . ILE A 1 71 ? 12.070 6.177 10.921 1.00 75.69 71 ILE A N 1
ATOM 578 C CA . ILE A 1 71 ? 13.115 5.598 10.070 1.00 75.69 71 ILE A CA 1
ATOM 579 C C . ILE A 1 71 ? 12.916 6.110 8.637 1.00 75.69 71 ILE A C 1
ATOM 581 O O . ILE A 1 71 ? 11.785 6.340 8.216 1.00 75.69 71 ILE A O 1
ATOM 585 N N . VAL A 1 72 ? 14.014 6.337 7.909 1.00 72.44 72 VAL A N 1
ATOM 586 C CA . VAL A 1 72 ? 13.975 6.878 6.536 1.00 72.44 72 VAL A CA 1
ATOM 587 C C . VAL A 1 72 ? 13.557 5.812 5.522 1.00 72.44 72 VAL A C 1
ATOM 589 O O . VAL A 1 72 ? 12.846 6.113 4.568 1.00 72.44 72 VAL A O 1
ATOM 592 N N . GLU A 1 73 ? 14.025 4.579 5.707 1.00 78.50 73 GLU A N 1
ATOM 593 C CA . GLU A 1 73 ? 13.722 3.464 4.810 1.00 78.50 73 GLU A CA 1
ATOM 594 C C . GLU A 1 73 ? 12.399 2.795 5.204 1.00 78.50 73 GLU A C 1
ATOM 596 O O . GLU A 1 73 ? 12.151 2.612 6.401 1.00 78.50 73 GLU A O 1
ATOM 601 N N . PRO A 1 74 ? 11.560 2.399 4.229 1.00 81.25 74 PRO A N 1
ATOM 602 C CA . PRO A 1 74 ? 10.349 1.650 4.520 1.00 81.25 74 PRO A CA 1
ATOM 603 C C . PRO A 1 74 ? 10.730 0.282 5.091 1.00 81.25 74 PRO A C 1
ATOM 605 O O . PRO A 1 74 ? 11.374 -0.534 4.433 1.00 81.25 74 PRO A O 1
ATOM 608 N N . ASP A 1 75 ? 10.351 0.049 6.342 1.00 91.50 75 ASP A N 1
ATOM 609 C CA . ASP A 1 75 ? 10.475 -1.247 6.993 1.00 91.50 75 ASP A CA 1
ATOM 610 C C . ASP A 1 75 ? 9.163 -2.034 6.877 1.00 91.50 75 ASP A C 1
ATOM 612 O O . ASP A 1 75 ? 8.145 -1.538 6.386 1.00 91.50 75 ASP A O 1
ATOM 616 N N . MET A 1 76 ? 9.151 -3.260 7.402 1.00 92.31 76 MET A N 1
ATOM 617 C CA . MET A 1 76 ? 7.946 -4.085 7.462 1.00 92.31 76 MET A CA 1
ATOM 618 C C . MET A 1 76 ? 6.779 -3.347 8.122 1.00 92.31 76 MET A C 1
ATOM 620 O O . MET A 1 76 ? 5.648 -3.526 7.692 1.00 92.31 76 MET A O 1
ATOM 624 N N . PHE A 1 77 ? 7.006 -2.534 9.160 1.00 91.12 77 PHE A N 1
ATOM 625 C CA . PHE A 1 77 ? 5.906 -1.826 9.813 1.00 91.12 77 PHE A CA 1
ATOM 626 C C . PHE A 1 77 ? 5.246 -0.821 8.866 1.00 91.12 77 PHE A C 1
ATOM 628 O O . PHE A 1 77 ? 4.024 -0.823 8.746 1.00 91.12 77 PHE A O 1
ATOM 635 N N . HIS A 1 78 ? 6.035 -0.010 8.163 1.00 92.38 78 HIS A N 1
ATOM 636 C CA . HIS A 1 78 ? 5.511 0.923 7.170 1.00 92.38 78 HIS A CA 1
ATOM 637 C C . HIS A 1 78 ? 4.800 0.197 6.022 1.00 92.38 78 HIS A C 1
ATOM 639 O O . HIS A 1 78 ? 3.610 0.426 5.796 1.00 92.38 78 HIS A O 1
ATOM 645 N N . ASP A 1 79 ? 5.495 -0.721 5.347 1.00 93.94 79 ASP A N 1
ATOM 646 C CA . ASP A 1 79 ? 4.953 -1.406 4.171 1.00 93.94 79 ASP A CA 1
ATOM 647 C C . ASP A 1 79 ? 3.715 -2.230 4.528 1.00 93.94 79 ASP A C 1
ATOM 649 O O . ASP A 1 79 ? 2.699 -2.201 3.835 1.00 93.94 79 ASP A O 1
ATOM 653 N N . PHE A 1 80 ? 3.773 -2.962 5.641 1.00 93.94 80 PHE A N 1
ATOM 654 C CA . PHE A 1 80 ? 2.688 -3.837 6.042 1.00 93.94 80 PHE A CA 1
ATOM 655 C C . PHE A 1 80 ? 1.548 -3.061 6.702 1.00 93.94 80 PHE A C 1
ATOM 657 O O . PHE A 1 80 ? 0.430 -3.070 6.194 1.00 93.94 80 PHE A O 1
ATOM 664 N N . PHE A 1 81 ? 1.789 -2.405 7.841 1.00 90.88 81 PHE A N 1
ATOM 665 C CA . PHE A 1 81 ? 0.705 -1.761 8.587 1.00 90.88 81 PHE A CA 1
ATOM 666 C C . PHE A 1 81 ? 0.206 -0.502 7.893 1.00 90.88 81 PHE A C 1
ATOM 668 O O . PHE A 1 81 ? -0.987 -0.236 7.958 1.00 90.88 81 PHE A O 1
ATOM 675 N N . GLY A 1 82 ? 1.069 0.241 7.201 1.00 92.56 82 GLY A N 1
ATOM 676 C CA . GLY A 1 82 ? 0.659 1.435 6.471 1.00 92.56 82 GLY A CA 1
ATOM 677 C C . GLY A 1 82 ? -0.251 1.116 5.282 1.00 92.56 82 GLY A C 1
ATOM 678 O O . GLY A 1 82 ? -1.318 1.718 5.154 1.00 92.56 82 GLY A O 1
ATOM 679 N N . HIS A 1 83 ? 0.134 0.153 4.436 1.00 96.00 83 HIS A N 1
ATOM 680 C CA . HIS A 1 83 ? -0.537 -0.077 3.148 1.00 96.00 83 HIS A CA 1
ATOM 681 C C . HIS A 1 83 ? -1.536 -1.238 3.148 1.00 96.00 83 HIS A C 1
ATOM 683 O O . HIS A 1 83 ? -2.647 -1.108 2.624 1.00 96.00 83 HIS A O 1
ATOM 689 N N . VAL A 1 84 ? -1.178 -2.388 3.729 1.00 96.44 84 VAL A N 1
ATOM 690 C CA . VAL A 1 84 ? -1.939 -3.641 3.550 1.00 96.44 84 VAL A CA 1
ATOM 691 C C . VAL A 1 84 ? -3.389 -3.554 4.051 1.00 96.44 84 VAL A C 1
ATOM 693 O O . VAL A 1 84 ? -4.277 -4.045 3.345 1.00 96.44 84 VAL A O 1
ATOM 696 N N . PRO A 1 85 ? -3.712 -2.913 5.196 1.00 96.19 85 PRO A N 1
ATOM 697 C CA . PRO A 1 85 ? -5.102 -2.771 5.627 1.00 96.19 85 PRO A CA 1
ATOM 698 C C . PRO A 1 85 ? -5.988 -2.074 4.590 1.00 96.19 85 PRO A C 1
ATOM 700 O O . PRO A 1 85 ? -7.131 -2.489 4.378 1.00 96.19 85 PRO A O 1
ATOM 703 N N . ALA A 1 86 ? -5.470 -1.054 3.900 1.00 95.94 86 ALA A N 1
ATOM 704 C CA . ALA A 1 86 ? -6.221 -0.314 2.890 1.00 95.94 86 ALA A CA 1
ATOM 705 C C . ALA A 1 86 ? -6.512 -1.163 1.638 1.00 95.94 86 ALA A C 1
ATOM 707 O O . ALA A 1 86 ? -7.576 -1.013 1.037 1.00 95.94 86 ALA A O 1
ATOM 708 N N . LEU A 1 87 ? -5.640 -2.117 1.289 1.00 97.62 87 LEU A N 1
ATOM 709 C CA . LEU A 1 87 ? -5.840 -3.047 0.164 1.00 97.62 87 LEU A CA 1
ATOM 710 C C . LEU A 1 87 ? -6.996 -4.039 0.379 1.00 97.62 87 LEU A C 1
ATOM 712 O O . LEU A 1 87 ? -7.418 -4.712 -0.562 1.00 97.62 87 LEU A O 1
ATOM 716 N N . SER A 1 88 ? -7.551 -4.122 1.592 1.00 96.75 88 SER A N 1
ATOM 717 C CA . SER A 1 88 ? -8.792 -4.865 1.853 1.00 96.75 88 SER A CA 1
ATOM 718 C C . SER A 1 88 ? -10.047 -4.178 1.288 1.00 96.75 88 SER A C 1
ATOM 720 O O . SER A 1 88 ? -11.127 -4.773 1.280 1.00 96.75 88 SER A O 1
ATOM 722 N N . GLN A 1 89 ? -9.919 -2.927 0.832 1.00 96.38 89 GLN A N 1
ATOM 723 C CA . GLN A 1 89 ? -11.013 -2.098 0.336 1.00 96.38 89 GLN A CA 1
ATOM 724 C C . GLN A 1 89 ? -11.044 -2.139 -1.198 1.00 96.38 89 GLN A C 1
ATOM 726 O O . GLN A 1 89 ? -10.104 -1.641 -1.820 1.00 96.38 89 GLN A O 1
ATOM 731 N N . PRO A 1 90 ? -12.111 -2.666 -1.835 1.00 97.00 90 PRO A N 1
ATOM 732 C CA . PRO A 1 90 ? -12.127 -2.921 -3.279 1.00 97.00 90 PRO A CA 1
ATOM 733 C C . PRO A 1 90 ? -11.776 -1.706 -4.144 1.00 97.00 90 PRO A C 1
ATOM 735 O O . PRO A 1 90 ? -10.975 -1.816 -5.060 1.00 97.00 90 PRO A O 1
ATOM 738 N N . VAL A 1 91 ? -12.303 -0.523 -3.810 1.00 96.38 91 VAL A N 1
ATOM 739 C CA . VAL A 1 91 ? -12.056 0.700 -4.594 1.00 96.38 91 VAL A CA 1
ATOM 740 C C . VAL A 1 91 ? -10.586 1.124 -4.546 1.00 96.38 91 VAL A C 1
ATOM 742 O O . VAL A 1 91 ? -10.028 1.519 -5.565 1.00 96.38 91 VAL A O 1
ATOM 745 N N . PHE A 1 92 ? -9.947 1.040 -3.376 1.00 97.00 92 PHE A N 1
ATOM 746 C CA . PHE A 1 92 ? -8.531 1.386 -3.251 1.00 97.00 92 PHE A CA 1
ATOM 747 C C . PHE A 1 92 ? -7.634 0.309 -3.869 1.00 97.00 92 PHE A C 1
ATOM 749 O O . PHE A 1 92 ? -6.664 0.629 -4.547 1.00 97.00 92 PHE A O 1
ATOM 756 N N . ALA A 1 93 ? -8.000 -0.961 -3.700 1.00 98.31 93 ALA A N 1
ATOM 757 C CA . ALA A 1 93 ? -7.338 -2.090 -4.338 1.00 98.31 93 ALA A CA 1
ATOM 758 C C . ALA A 1 93 ? -7.346 -1.976 -5.874 1.00 98.31 93 ALA A C 1
ATOM 760 O O . ALA A 1 93 ? -6.310 -2.161 -6.508 1.00 98.31 93 ALA A O 1
ATOM 761 N N . ASP A 1 94 ? -8.481 -1.622 -6.481 1.00 98.56 94 ASP A N 1
ATOM 762 C CA . ASP A 1 94 ? -8.573 -1.425 -7.931 1.00 98.56 94 ASP A CA 1
ATOM 763 C C . ASP A 1 94 ? -7.792 -0.178 -8.388 1.00 98.56 94 ASP A C 1
ATOM 765 O O . ASP A 1 94 ? -7.146 -0.204 -9.436 1.00 98.56 94 ASP A O 1
ATOM 769 N N . PHE A 1 95 ? -7.781 0.898 -7.588 1.00 98.12 95 PHE A N 1
ATOM 770 C CA . PHE A 1 95 ? -6.937 2.072 -7.844 1.00 98.12 95 PHE A CA 1
ATOM 771 C C . PHE A 1 95 ? -5.445 1.710 -7.875 1.00 98.12 95 PHE A C 1
ATOM 773 O O . PHE A 1 95 ? -4.747 2.089 -8.812 1.00 98.12 95 PHE A O 1
ATOM 780 N N . MET A 1 96 ? -4.964 0.951 -6.887 1.00 98.50 96 MET A N 1
ATOM 781 C CA . MET A 1 96 ? -3.562 0.529 -6.806 1.00 98.50 96 MET A CA 1
ATOM 782 C C . MET A 1 96 ? -3.168 -0.387 -7.968 1.00 98.50 96 MET A C 1
ATOM 784 O O . MET A 1 96 ? -2.054 -0.283 -8.481 1.00 98.50 96 MET A O 1
ATOM 788 N N . GLN A 1 97 ? -4.089 -1.238 -8.432 1.00 98.75 97 GLN A N 1
ATOM 789 C CA . GLN A 1 97 ? -3.844 -2.085 -9.597 1.00 98.75 97 GLN A CA 1
ATOM 790 C C . GLN A 1 97 ? -3.724 -1.234 -10.861 1.00 98.75 97 GLN A C 1
ATOM 792 O O . GLN A 1 97 ? -2.738 -1.337 -11.586 1.00 98.75 97 GLN A O 1
ATOM 797 N N . MET A 1 98 ? -4.696 -0.346 -11.090 1.00 98.50 98 MET A N 1
ATOM 798 C CA . MET A 1 98 ? -4.697 0.569 -12.232 1.00 98.50 98 MET A CA 1
ATOM 799 C C . MET A 1 98 ? -3.443 1.449 -12.246 1.00 98.50 98 MET A C 1
ATOM 801 O O . MET A 1 98 ? -2.884 1.719 -13.307 1.00 98.50 98 MET A O 1
ATOM 805 N N . TYR A 1 99 ? -2.991 1.888 -11.071 1.00 98.31 99 TYR A N 1
ATOM 806 C CA . TYR A 1 99 ? -1.743 2.619 -10.924 1.00 98.31 99 TYR A CA 1
ATOM 807 C C . TYR A 1 99 ? -0.552 1.804 -11.456 1.00 98.31 99 TYR A C 1
ATOM 809 O O . TYR A 1 99 ? 0.181 2.305 -12.309 1.00 98.31 99 TYR A O 1
ATOM 817 N N . GLY A 1 100 ? -0.402 0.542 -11.033 1.00 98.06 100 GLY A N 1
ATOM 818 C CA . GLY A 1 100 ? 0.644 -0.356 -11.537 1.00 98.06 100 GLY A CA 1
ATOM 819 C C . GLY A 1 100 ? 0.555 -0.592 -13.048 1.00 98.06 100 GLY A C 1
ATOM 820 O O . GLY A 1 100 ? 1.543 -0.422 -13.758 1.00 98.06 100 GLY A O 1
ATOM 821 N N . GLU A 1 101 ? -0.646 -0.878 -13.562 1.00 98.38 101 GLU A N 1
ATOM 822 C CA . GLU A 1 101 ? -0.895 -1.124 -14.993 1.00 98.38 101 GLU A CA 1
ATOM 823 C C . GLU A 1 101 ? -0.536 0.067 -15.892 1.00 98.38 101 GLU A C 1
ATOM 825 O O . GLU A 1 101 ? -0.218 -0.115 -17.067 1.00 98.38 101 GLU A O 1
ATOM 830 N N . LYS A 1 102 ? -0.643 1.298 -15.377 1.00 97.69 102 LYS A N 1
ATOM 831 C CA . LYS A 1 102 ? -0.458 2.527 -16.165 1.00 97.69 102 LYS A CA 1
ATOM 832 C C . LYS A 1 102 ? 0.882 3.205 -15.954 1.00 97.69 102 LYS A C 1
ATOM 834 O O . LYS A 1 102 ? 1.281 3.996 -16.808 1.00 97.69 102 LYS A O 1
ATOM 839 N N . ALA A 1 103 ? 1.582 2.918 -14.863 1.00 95.81 103 ALA A N 1
ATOM 840 C CA . ALA A 1 103 ? 2.798 3.639 -14.519 1.00 95.81 103 ALA A CA 1
ATOM 841 C C . ALA A 1 103 ? 3.876 3.546 -15.609 1.00 95.81 103 ALA A C 1
ATOM 843 O O . ALA A 1 103 ? 4.436 4.573 -15.990 1.00 95.81 103 ALA A O 1
ATOM 844 N N . GLY A 1 104 ? 4.107 2.355 -16.175 1.00 93.88 104 GLY A N 1
ATOM 845 C CA . GLY A 1 104 ? 5.088 2.156 -17.248 1.00 93.88 104 GLY A CA 1
ATOM 846 C C . GLY A 1 104 ? 4.795 2.985 -18.504 1.00 93.88 104 GLY A C 1
ATOM 847 O O . GLY A 1 104 ? 5.685 3.673 -19.009 1.00 93.88 104 GLY A O 1
ATOM 848 N N . ASP A 1 105 ? 3.539 2.990 -18.962 1.00 95.69 105 ASP A N 1
ATOM 849 C CA . ASP A 1 105 ? 3.099 3.776 -20.123 1.00 95.69 105 ASP A CA 1
ATOM 850 C C . ASP A 1 105 ? 3.289 5.282 -19.885 1.00 95.69 105 ASP A C 1
ATOM 852 O O . ASP A 1 105 ? 3.784 6.006 -20.749 1.00 95.69 105 ASP A O 1
ATOM 856 N N . ILE A 1 106 ? 2.923 5.765 -18.695 1.00 96.25 106 ILE A N 1
ATOM 857 C CA . ILE A 1 106 ? 3.051 7.180 -18.330 1.00 96.25 106 ILE A CA 1
ATOM 858 C C . ILE A 1 106 ? 4.522 7.596 -18.234 1.00 96.25 106 ILE A C 1
ATOM 860 O O . ILE A 1 106 ? 4.888 8.666 -18.726 1.00 96.25 106 ILE A O 1
ATOM 864 N N . ILE A 1 107 ? 5.383 6.751 -17.665 1.00 94.88 107 ILE A N 1
ATOM 865 C CA . ILE A 1 107 ? 6.830 6.994 -17.600 1.00 94.88 107 ILE A CA 1
ATOM 866 C C . ILE A 1 107 ? 7.431 7.066 -19.004 1.00 94.88 107 ILE A C 1
ATOM 868 O O . ILE A 1 107 ? 8.207 7.979 -19.286 1.00 94.88 107 ILE A O 1
ATOM 872 N N . ALA A 1 108 ? 7.030 6.172 -19.914 1.00 95.12 108 ALA A N 1
ATOM 873 C CA . ALA A 1 108 ? 7.487 6.191 -21.304 1.00 95.12 108 ALA A CA 1
ATOM 874 C C . ALA A 1 108 ? 7.102 7.486 -22.047 1.00 95.12 108 ALA A C 1
ATOM 876 O O . ALA A 1 108 ? 7.801 7.906 -22.969 1.00 95.12 108 ALA A O 1
ATOM 877 N N . LEU A 1 109 ? 6.025 8.152 -21.617 1.00 97.31 109 LEU A N 1
ATOM 878 C CA . LEU A 1 109 ? 5.591 9.461 -22.115 1.00 97.31 109 LEU A CA 1
ATOM 879 C C . LEU A 1 109 ? 6.262 10.651 -21.397 1.00 97.31 109 LEU A C 1
ATOM 881 O O . LEU A 1 109 ? 5.907 11.800 -21.661 1.00 97.31 109 LEU A O 1
ATOM 885 N N . GLY A 1 110 ? 7.224 10.404 -20.502 1.00 96.56 110 GLY A N 1
ATOM 886 C CA . GLY A 1 110 ? 7.919 11.435 -19.723 1.00 96.56 110 GLY A CA 1
ATOM 887 C C . GLY A 1 110 ? 7.182 11.876 -18.452 1.00 96.56 110 GLY A C 1
ATOM 888 O O . GLY A 1 110 ? 7.509 12.917 -17.889 1.00 96.56 110 GLY A O 1
ATOM 889 N N . GLY A 1 111 ? 6.189 11.109 -17.993 1.00 96.38 111 GLY A N 1
ATOM 890 C CA . GLY A 1 111 ? 5.348 11.414 -16.830 1.00 96.38 111 GLY A CA 1
ATOM 891 C C . GLY A 1 111 ? 5.837 10.846 -15.491 1.00 96.38 111 GLY A C 1
ATOM 892 O O . GLY A 1 111 ? 5.031 10.697 -14.576 1.00 96.38 111 GLY A O 1
ATOM 893 N N . ASP A 1 112 ? 7.124 10.522 -15.359 1.00 94.31 112 ASP A N 1
ATOM 894 C CA . ASP A 1 112 ? 7.705 9.900 -14.155 1.00 94.31 112 ASP A CA 1
ATOM 895 C C . ASP A 1 112 ? 7.426 10.683 -12.859 1.00 94.31 112 ASP A C 1
ATOM 897 O O . ASP A 1 112 ? 6.954 10.142 -11.855 1.00 94.31 112 ASP A O 1
ATOM 901 N N . GLU A 1 113 ? 7.603 12.003 -12.899 1.00 95.19 113 GLU A N 1
ATOM 902 C CA . GLU A 1 113 ? 7.314 12.853 -11.745 1.00 95.19 113 GLU A CA 1
ATOM 903 C C . GLU A 1 113 ? 5.809 12.888 -11.419 1.00 95.19 113 GLU A C 1
ATOM 905 O O . GLU A 1 113 ? 5.417 12.955 -10.253 1.00 95.19 113 GLU A O 1
ATOM 910 N N . MET A 1 114 ? 4.946 12.824 -12.437 1.00 95.44 114 MET A N 1
ATOM 911 C CA . MET A 1 114 ? 3.494 12.857 -12.250 1.00 95.44 114 MET A CA 1
ATOM 912 C C . MET A 1 114 ? 2.990 11.587 -11.571 1.00 95.44 114 MET A C 1
ATOM 914 O O . MET A 1 114 ? 2.215 11.683 -10.619 1.00 95.44 114 MET A O 1
ATOM 918 N N . ILE A 1 115 ? 3.433 10.416 -12.036 1.00 95.44 115 ILE A N 1
ATOM 919 C CA . ILE A 1 115 ? 3.000 9.139 -11.465 1.00 95.44 115 ILE A CA 1
ATOM 920 C C . ILE A 1 115 ? 3.519 8.987 -10.029 1.00 95.44 115 ILE A C 1
ATOM 922 O O . ILE A 1 115 ? 2.746 8.664 -9.128 1.00 95.44 115 ILE A O 1
ATOM 926 N N . SER A 1 116 ? 4.770 9.382 -9.781 1.00 93.69 116 SER A N 1
ATOM 927 C CA . SER A 1 116 ? 5.364 9.371 -8.441 1.00 93.69 116 SER A CA 1
ATOM 928 C C . SER A 1 116 ? 4.607 10.284 -7.470 1.00 93.69 116 SER A C 1
ATOM 930 O O . SER A 1 116 ? 4.265 9.878 -6.360 1.00 93.69 116 SER A O 1
ATOM 932 N N . ARG A 1 117 ? 4.271 11.512 -7.892 1.00 96.38 117 ARG A N 1
ATOM 933 C CA . ARG A 1 117 ? 3.483 12.448 -7.073 1.00 96.38 117 ARG A CA 1
ATOM 934 C C . ARG A 1 117 ? 2.058 11.966 -6.837 1.00 96.38 117 ARG A C 1
ATOM 936 O O . ARG A 1 117 ? 1.531 12.199 -5.753 1.00 96.38 117 ARG A O 1
ATOM 943 N N . LEU A 1 118 ? 1.433 11.316 -7.822 1.00 96.69 118 LEU A N 1
ATOM 944 C CA . LEU A 1 118 ? 0.104 10.736 -7.646 1.00 96.69 118 LEU A CA 1
ATOM 945 C C . LEU A 1 118 ? 0.124 9.714 -6.511 1.00 96.69 118 LEU A C 1
ATOM 947 O O . LEU A 1 118 ? -0.697 9.823 -5.606 1.00 96.69 118 LEU A O 1
ATOM 951 N N . TYR A 1 119 ? 1.076 8.781 -6.520 1.00 96.06 119 TYR A N 1
ATOM 952 C CA . TYR A 1 119 ? 1.234 7.798 -5.448 1.00 96.06 119 TYR A CA 1
ATOM 953 C C . TYR A 1 119 ? 1.504 8.466 -4.098 1.00 96.06 119 TYR A C 1
ATOM 955 O O . TYR A 1 119 ? 0.800 8.210 -3.122 1.00 96.06 119 TYR A O 1
ATOM 963 N N . TRP A 1 120 ? 2.450 9.407 -4.066 1.00 95.62 120 TRP A N 1
ATOM 964 C CA . TRP A 1 120 ? 2.842 10.108 -2.846 1.00 95.62 120 TRP A CA 1
ATOM 965 C C . TRP A 1 120 ? 1.674 10.856 -2.186 1.00 95.62 120 TRP A C 1
ATOM 967 O O . TRP A 1 120 ? 1.403 10.704 -0.997 1.00 95.62 120 TRP A O 1
ATOM 977 N N . TYR A 1 121 ? 0.918 11.633 -2.962 1.00 96.38 121 TYR A N 1
ATOM 978 C CA . TYR A 1 121 ? -0.204 12.420 -2.441 1.00 96.38 121 TYR A CA 1
ATOM 979 C C . TYR A 1 121 ? -1.513 11.626 -2.297 1.00 96.38 121 TYR A C 1
ATOM 981 O O . TYR A 1 121 ? -2.538 12.207 -1.934 1.00 96.38 121 TYR A O 1
ATOM 989 N N . THR A 1 122 ? -1.500 10.312 -2.553 1.00 95.25 122 THR A N 1
ATOM 990 C CA . THR A 1 122 ? -2.660 9.430 -2.351 1.00 95.25 122 THR A CA 1
ATOM 991 C C . THR A 1 122 ? -2.341 8.266 -1.417 1.00 95.25 122 THR A C 1
ATOM 993 O O . THR A 1 122 ? -2.792 8.274 -0.273 1.00 95.25 122 THR A O 1
ATOM 996 N N . ALA A 1 123 ? -1.568 7.283 -1.875 1.00 95.75 123 ALA A N 1
ATOM 997 C CA . ALA A 1 123 ? -1.244 6.073 -1.131 1.00 95.75 123 ALA A CA 1
ATOM 998 C C . ALA A 1 123 ? -0.354 6.349 0.089 1.00 95.75 123 ALA A C 1
ATOM 1000 O O . ALA A 1 123 ? -0.555 5.709 1.112 1.00 95.75 123 ALA A O 1
ATOM 1001 N N . GLU A 1 124 ? 0.559 7.326 0.031 1.00 94.88 124 GLU A N 1
ATOM 1002 C CA . GLU A 1 124 ? 1.476 7.614 1.151 1.00 94.88 124 GLU A CA 1
ATOM 1003 C C . GLU A 1 124 ? 0.933 8.659 2.132 1.00 94.88 124 GLU A C 1
ATOM 1005 O O . GLU A 1 124 ? 0.892 8.425 3.337 1.00 94.88 124 GLU A O 1
ATOM 1010 N N . TYR A 1 125 ? 0.446 9.797 1.632 1.00 95.12 125 TYR A N 1
ATOM 1011 C CA . TYR A 1 125 ? 0.045 10.939 2.470 1.00 95.12 125 TYR A CA 1
ATOM 1012 C C . TYR A 1 125 ? -1.394 11.413 2.225 1.00 95.12 125 TYR A C 1
ATOM 1014 O O . TYR A 1 125 ? -1.760 12.549 2.531 1.00 95.12 125 TYR A O 1
ATOM 1022 N N . GLY A 1 126 ? -2.239 10.546 1.665 1.00 94.56 126 GLY A N 1
ATOM 1023 C CA . GLY A 1 126 ? -3.634 10.863 1.390 1.00 94.56 126 GLY A CA 1
ATOM 1024 C C . GLY A 1 126 ? -4.472 11.088 2.651 1.00 94.56 126 GLY A C 1
ATOM 1025 O O . GLY A 1 126 ? -4.338 10.399 3.668 1.00 94.56 126 GLY A O 1
ATOM 1026 N N . LEU A 1 127 ? -5.416 12.023 2.546 1.00 94.62 127 LEU A N 1
ATOM 1027 C CA . LEU A 1 127 ? -6.443 12.294 3.549 1.00 94.62 127 LEU A CA 1
ATOM 1028 C C . LEU A 1 127 ? -7.827 12.012 2.961 1.00 94.62 127 LEU A C 1
ATOM 1030 O O . LEU A 1 127 ? -8.080 12.260 1.783 1.00 94.62 127 LEU A O 1
ATOM 1034 N N . MET A 1 128 ? -8.752 11.542 3.794 1.00 92.94 128 MET A N 1
ATOM 1035 C CA . MET A 1 128 ? -10.132 11.256 3.403 1.00 92.94 128 MET A CA 1
ATOM 1036 C C . MET A 1 128 ? -11.124 11.996 4.293 1.00 92.94 128 MET A C 1
ATOM 1038 O O . MET A 1 128 ? -10.972 12.052 5.515 1.00 92.94 128 MET A O 1
ATOM 1042 N N . ARG A 1 129 ? -12.170 12.551 3.674 1.00 93.81 129 ARG A N 1
ATOM 1043 C CA . ARG A 1 129 ? -13.272 13.217 4.369 1.00 93.81 129 ARG A CA 1
ATOM 1044 C C . ARG A 1 129 ? -14.605 12.777 3.790 1.00 93.81 129 ARG A C 1
ATOM 1046 O O . ARG A 1 129 ? -14.892 13.024 2.623 1.00 93.81 129 ARG A O 1
ATOM 1053 N N . GLU A 1 130 ? -15.431 12.192 4.642 1.00 92.19 130 GLU A N 1
ATOM 1054 C CA . GLU A 1 130 ? -16.826 11.896 4.329 1.00 92.19 130 GLU A CA 1
ATOM 1055 C C . GLU A 1 130 ? -17.699 13.133 4.582 1.00 92.19 130 GLU A C 1
ATOM 1057 O O . GLU A 1 130 ? -17.338 14.030 5.351 1.00 92.19 130 GLU A O 1
ATOM 1062 N N . ALA A 1 131 ? -18.859 13.203 3.926 1.00 94.38 131 ALA A N 1
ATOM 1063 C CA . ALA A 1 131 ? -19.765 14.336 4.071 1.00 94.38 131 ALA A CA 1
ATOM 1064 C C . ALA A 1 131 ? -20.192 14.513 5.541 1.00 94.38 131 ALA A C 1
ATOM 1066 O O . ALA A 1 131 ? -20.736 13.602 6.160 1.00 94.38 131 ALA A O 1
ATOM 1067 N N . GLY A 1 132 ? -19.929 15.696 6.103 1.00 94.44 132 GLY A N 1
ATOM 1068 C CA . GLY A 1 132 ? -20.248 16.016 7.498 1.00 94.44 132 GLY A CA 1
ATOM 1069 C C . GLY A 1 132 ? -19.337 15.368 8.552 1.00 94.44 132 GLY A C 1
ATOM 1070 O O . GLY A 1 132 ? -19.620 15.507 9.737 1.00 94.44 132 GLY A O 1
ATOM 1071 N N . GLN A 1 133 ? -18.256 14.686 8.158 1.00 93.38 133 GLN A N 1
ATOM 1072 C CA . GLN A 1 133 ? -17.287 14.063 9.069 1.00 93.38 133 GLN A CA 1
ATOM 1073 C C . GLN A 1 133 ? -15.962 14.845 9.111 1.00 93.38 133 GLN A C 1
ATOM 1075 O O . GLN A 1 133 ? -15.640 15.569 8.161 1.00 93.38 133 GLN A O 1
ATOM 1080 N N . PRO A 1 134 ? -15.163 14.710 10.189 1.00 93.00 134 PRO A N 1
ATOM 1081 C CA . PRO A 1 134 ? -13.820 15.275 10.225 1.00 93.00 134 PRO A CA 1
ATOM 1082 C C . PRO A 1 134 ? -12.918 14.632 9.163 1.00 93.00 134 PRO A C 1
ATOM 1084 O O . PRO A 1 134 ? -13.125 13.488 8.752 1.00 93.00 134 PRO A O 1
ATOM 1087 N N . LEU A 1 135 ? -11.899 15.381 8.741 1.00 93.75 135 LEU A N 1
ATOM 1088 C CA . LEU A 1 135 ? -10.815 14.876 7.901 1.00 93.75 135 LEU A CA 1
ATOM 1089 C C . LEU A 1 135 ? -10.043 13.789 8.665 1.00 93.75 135 LEU A C 1
ATOM 1091 O O . LEU A 1 135 ? -9.771 13.948 9.853 1.00 93.75 135 LEU A O 1
ATOM 1095 N N . LYS A 1 136 ? -9.716 12.680 8.001 1.00 93.69 136 LYS A N 1
ATOM 1096 C CA . LYS A 1 136 ? -9.007 11.541 8.596 1.00 93.69 136 LYS A CA 1
ATOM 1097 C C . LYS A 1 136 ? -7.831 11.136 7.714 1.00 93.69 136 LYS A C 1
ATOM 1099 O O . LYS A 1 136 ? -7.946 11.168 6.490 1.00 93.69 136 LYS A O 1
ATOM 1104 N N . ALA A 1 137 ? -6.751 10.673 8.337 1.00 92.25 137 ALA A N 1
ATOM 1105 C CA . ALA A 1 137 ? -5.641 10.045 7.630 1.00 92.25 137 ALA A CA 1
ATOM 1106 C C . ALA A 1 137 ? -6.084 8.769 6.897 1.00 92.25 137 ALA A C 1
ATOM 1108 O O . ALA A 1 137 ? -6.994 8.052 7.352 1.00 92.25 137 ALA A O 1
ATOM 1109 N N . PHE A 1 138 ? -5.442 8.519 5.760 1.00 91.94 138 PHE A N 1
ATOM 1110 C CA . PHE A 1 138 ? -5.636 7.324 4.948 1.00 91.94 138 PHE A CA 1
ATOM 1111 C C . PHE A 1 138 ? -4.324 6.790 4.364 1.00 91.94 138 PHE A C 1
ATOM 1113 O O . PHE A 1 138 ? -4.163 5.577 4.313 1.00 91.94 138 PHE A O 1
ATOM 1120 N N . GLY A 1 139 ? -3.407 7.671 3.956 1.00 93.62 139 GLY A N 1
ATOM 1121 C CA . GLY A 1 139 ? -2.125 7.271 3.384 1.00 93.62 139 GLY A CA 1
ATOM 1122 C C . GLY A 1 139 ? -1.202 6.566 4.383 1.00 93.62 139 GLY A C 1
ATOM 1123 O O . GLY A 1 139 ? -1.199 6.882 5.574 1.00 93.62 139 GLY A O 1
ATOM 1124 N N . ALA A 1 140 ? -0.419 5.614 3.891 1.00 92.75 140 ALA A N 1
ATOM 1125 C CA . ALA A 1 140 ? 0.417 4.714 4.669 1.00 92.75 140 ALA A CA 1
ATOM 1126 C C . ALA A 1 140 ? 1.502 5.405 5.500 1.00 92.75 140 ALA A C 1
ATOM 1128 O O . ALA A 1 140 ? 1.715 5.009 6.648 1.00 92.75 140 ALA A O 1
ATOM 1129 N N . GLY A 1 141 ? 2.138 6.455 4.976 1.00 89.81 141 GLY A N 1
ATOM 1130 C CA . GLY A 1 141 ? 3.075 7.297 5.722 1.00 89.81 141 GLY A CA 1
ATOM 1131 C C . GLY A 1 141 ? 2.434 7.840 6.999 1.00 89.81 141 GLY A C 1
ATOM 1132 O O . GLY A 1 141 ? 2.936 7.616 8.098 1.00 89.81 141 GLY A O 1
ATOM 1133 N N . LEU A 1 142 ? 1.224 8.395 6.884 1.00 89.88 142 LEU A N 1
ATOM 1134 C CA . LEU A 1 142 ? 0.464 8.893 8.038 1.00 89.88 142 LEU A CA 1
ATOM 1135 C C . LEU A 1 142 ? -0.010 7.768 8.969 1.00 89.88 142 LEU A C 1
ATOM 1137 O O . LEU A 1 142 ? -0.073 7.950 10.181 1.00 89.88 142 LEU A O 1
ATOM 1141 N N . MET A 1 143 ? -0.375 6.608 8.421 1.00 87.94 143 MET A N 1
ATOM 1142 C CA . MET A 1 143 ? -0.865 5.479 9.220 1.00 87.94 143 MET A CA 1
ATOM 1143 C C . MET A 1 143 ? 0.253 4.735 9.971 1.00 87.94 143 MET A C 1
ATOM 1145 O O . MET A 1 143 ? -0.037 4.046 10.950 1.00 87.94 143 MET A O 1
ATOM 1149 N N . SER A 1 144 ? 1.512 4.882 9.548 1.00 85.75 144 SER A N 1
ATOM 1150 C CA . SER A 1 144 ? 2.684 4.207 10.127 1.00 85.75 144 SER A CA 1
ATOM 1151 C C . SER A 1 144 ? 3.639 5.140 10.886 1.00 85.75 144 SER A C 1
ATOM 1153 O O . SER A 1 144 ? 4.626 4.673 11.459 1.00 85.75 144 SER A O 1
ATOM 1155 N N . SER A 1 145 ? 3.334 6.439 10.938 1.00 81.75 145 SER A N 1
ATOM 1156 C CA . SER A 1 145 ? 4.124 7.461 11.624 1.00 81.75 145 SER A CA 1
ATOM 1157 C C . SER A 1 145 ? 3.313 8.117 12.738 1.00 81.75 145 SER A C 1
ATOM 1159 O O . SER A 1 145 ? 2.309 8.785 12.495 1.00 81.75 145 SER A O 1
ATOM 1161 N N . PHE A 1 146 ? 3.752 7.950 13.990 1.00 76.12 146 PHE A N 1
ATOM 1162 C CA . PHE A 1 146 ? 3.078 8.579 15.129 1.00 76.12 146 PHE A CA 1
ATOM 1163 C C . PHE A 1 146 ? 3.177 10.107 15.077 1.00 76.12 146 PHE A C 1
ATOM 1165 O O . PHE A 1 146 ? 2.205 10.801 15.361 1.00 76.12 146 PHE A O 1
ATOM 1172 N N . THR A 1 147 ? 4.351 10.626 14.719 1.00 71.12 147 THR A N 1
ATOM 1173 C CA . THR A 1 147 ? 4.629 12.063 14.728 1.00 71.12 147 THR A CA 1
ATOM 1174 C C . THR A 1 147 ? 3.908 12.770 13.588 1.00 71.12 147 THR A C 1
ATOM 1176 O O . THR A 1 147 ? 3.226 13.756 13.847 1.00 71.12 147 THR A O 1
ATOM 1179 N N . GLU A 1 148 ? 3.967 12.251 12.357 1.00 72.88 148 GLU A N 1
ATOM 1180 C CA . GLU A 1 148 ? 3.284 12.865 11.207 1.00 72.88 148 GLU A CA 1
ATOM 1181 C C . GLU A 1 148 ? 1.759 12.852 11.344 1.00 72.88 148 GLU A C 1
ATOM 1183 O O . GLU A 1 148 ? 1.107 13.775 10.872 1.00 72.88 148 GLU A O 1
ATOM 1188 N N . LEU A 1 149 ? 1.176 11.859 12.027 1.00 72.00 149 LEU A N 1
ATOM 1189 C CA . LEU A 1 149 ? -0.270 11.808 12.260 1.00 72.00 149 LEU A CA 1
ATOM 1190 C C . LEU A 1 149 ? -0.776 12.910 13.212 1.00 72.00 149 LEU A C 1
ATOM 1192 O O . LEU A 1 149 ? -1.965 13.232 13.195 1.00 72.00 149 LEU A O 1
ATOM 1196 N N . GLN A 1 150 ? 0.090 13.447 14.078 1.00 70.69 150 GLN A N 1
ATOM 1197 C CA . GLN A 1 150 ? -0.270 14.490 15.045 1.00 70.69 150 GLN A CA 1
ATOM 1198 C C . GLN A 1 150 ? -0.195 15.916 14.480 1.00 70.69 150 GLN A C 1
ATOM 1200 O O . GLN A 1 150 ? -0.807 16.810 15.072 1.00 70.69 150 GLN A O 1
ATOM 1205 N N . PHE A 1 151 ? 0.564 16.127 13.400 1.00 59.94 151 PHE A N 1
ATOM 1206 C CA . PHE A 1 151 ? 0.716 17.424 12.729 1.00 59.94 151 PHE A CA 1
ATOM 1207 C C . PHE A 1 151 ? -0.468 17.733 11.803 1.00 59.94 151 PHE A C 1
ATOM 1209 O O . PHE A 1 151 ? -0.858 18.924 11.762 1.00 59.94 151 PHE A O 1
#

pLDDT: mean 92.19, std 7.34, range [59.94, 98.75]

Sequence (151 aa):
HHSYLDGVEKLGLLDRIPDFDEVSAKLRKLTGWEIVAVPGLIPAAPFFDHLADRRFPVTNWLRTRQELDYIVEPDMFHDFFGHVPALSQPVFADFMQMYGEKAGDIIALGGDEMISRLYWYTAEYGLMREAGQPLKAFGAGLMSSFTELQF

Radius of gyration: 15.07 Å; chains: 1; bounding box: 36×34×41 Å

Foldseek 3Di:
DVLLVVLCVQQVPPDDDDDQVSSQVSLCVQANAGEDEDCFDDDPLVCLVCQLNNYQYAYPADDDPVQQQHDPTHHNLLSPSLARSNSSPHVVSVVSNVLSVCQVVCVVVVCNVVSVVVCCCPQAFDWDDDVPGDIATRHSVLRRHPVNVVD